Protein AF-A0A536Z6W0-F1 (afdb_monomer)

Solvent-accessible surface area (backbone atoms only — not comparable to full-atom values): 7789 Å² total; per-residue (Å²): 137,85,83,79,78,76,75,80,72,86,78,81,86,62,98,60,81,88,57,36,89,86,60,31,62,72,68,41,78,31,46,78,49,62,82,75,14,39,75,89,34,69,48,80,87,54,43,42,40,19,67,65,87,80,79,77,68,66,72,59,54,55,59,52,51,49,33,35,75,71,67,77,36,64,89,82,64,75,84,82,69,78,89,69,66,61,96,62,90,73,72,91,54,75,65,65,36,34,73,90,53,87,74,94,63,70,81,60,74,70,64,84,79,134

Radius of gyration: 20.4 Å; Cα contacts (8 Å, |Δi|>4): 89; chains: 1; bounding box: 57×56×42 Å

pLDDT: mean 77.12, std 13.57, range [40.41, 94.81]

Mean predicted aligned error: 11.27 Å

Sequence (114 aa):
MSTNHHSAKHIRLTSHPVEGGHGALPIRWGRADPRERGPIVGSTFTRSQRNVIGTHSGSYGVYRALAVAAGALLRDHRADLTDTMPADPLGPYPQWADPNSIVAMDPFGAIVVE

Secondary structure (DSSP, 8-state):
--------------SS----TTTPPP--TT-SSHHHH------SSSGGG----S-TT-SHHHHHHHHHHTTSS-TTPPPP-TT-S-SS-----GGGG-TTSPPSS-TTSS----

Foldseek 3Di:
DDDDPPDPDPDDPDPDDPLEDPAADDADFLDPDCVNRDDQDLDPPRSNRHPDDDDSCPDVVVVVVVCCVVVVDPPPDDDDCPPVADPDQDDDDNLRNDNVHDDPDNNCPRPVDD

Nearest PDB structures (foldseek):
  7eev-assembly1_A  TM=6.833E-01  e=5.077E-08  Rhodococcus wratislaviensis

Structure (mmCIF, N/CA/C/O backbone):
data_AF-A0A536Z6W0-F1
#
_entry.id   AF-A0A536Z6W0-F1
#
loop_
_atom_site.group_PDB
_atom_site.id
_atom_site.type_symbol
_atom_site.label_atom_id
_atom_site.label_alt_id
_atom_site.label_comp_id
_atom_site.label_asym_id
_atom_site.label_entity_id
_atom_site.label_seq_id
_atom_site.pdbx_PDB_ins_code
_atom_site.Cartn_x
_atom_site.Cartn_y
_atom_site.Cartn_z
_atom_site.occupancy
_atom_site.B_iso_or_equiv
_atom_site.auth_seq_id
_atom_site.auth_comp_id
_atom_site.auth_asym_id
_atom_site.auth_atom_id
_atom_site.pdbx_PDB_model_num
ATOM 1 N N . MET A 1 1 ? -39.041 40.771 -6.132 1.00 42.22 1 MET A N 1
ATOM 2 C CA . MET A 1 1 ? -37.953 40.376 -7.053 1.00 42.22 1 MET A CA 1
ATOM 3 C C . MET A 1 1 ? -37.407 39.050 -6.555 1.00 42.22 1 MET A C 1
ATOM 5 O O . MET A 1 1 ? -36.936 39.008 -5.430 1.00 42.22 1 MET A O 1
ATOM 9 N N . SER A 1 2 ? -37.595 37.966 -7.310 1.00 40.41 2 SER A N 1
ATOM 10 C CA . SER A 1 2 ? -37.243 36.611 -6.865 1.00 40.41 2 SER A CA 1
ATOM 11 C C . SER A 1 2 ? -35.760 36.348 -7.135 1.00 40.41 2 SER A C 1
ATOM 13 O O . SER A 1 2 ? -35.297 36.528 -8.261 1.00 40.41 2 SER A O 1
ATOM 15 N N . THR A 1 3 ? -35.001 35.989 -6.103 1.00 47.00 3 THR A N 1
ATOM 16 C CA . THR A 1 3 ? -33.572 35.675 -6.194 1.00 47.00 3 THR A CA 1
ATOM 17 C C . THR A 1 3 ? -33.404 34.257 -6.729 1.00 47.00 3 THR A C 1
ATOM 19 O O . THR A 1 3 ? -33.634 33.284 -6.012 1.00 47.00 3 THR A O 1
ATOM 22 N N . ASN A 1 4 ? -33.007 34.132 -7.996 1.00 51.28 4 ASN A N 1
ATOM 23 C CA . ASN A 1 4 ? -32.593 32.860 -8.583 1.00 51.28 4 ASN A CA 1
ATOM 24 C C . ASN A 1 4 ? -31.334 32.350 -7.863 1.00 51.28 4 ASN A C 1
ATOM 26 O O . ASN A 1 4 ? -30.225 32.810 -8.134 1.00 51.28 4 ASN A O 1
ATOM 30 N N . HIS A 1 5 ? -31.494 31.380 -6.963 1.00 59.12 5 HIS A N 1
ATOM 31 C CA . HIS A 1 5 ? -30.375 30.575 -6.488 1.00 59.12 5 HIS A CA 1
ATOM 32 C C . HIS A 1 5 ? -29.896 29.692 -7.643 1.00 59.12 5 HIS A C 1
ATOM 34 O O . HIS A 1 5 ? -30.474 28.644 -7.925 1.00 59.12 5 HIS A O 1
ATOM 40 N N . HIS A 1 6 ? -28.835 30.117 -8.329 1.00 59.91 6 HIS A N 1
ATOM 41 C CA . HIS A 1 6 ? -28.085 29.224 -9.204 1.00 59.91 6 HIS A CA 1
ATOM 42 C C . HIS A 1 6 ? -27.566 28.064 -8.349 1.00 59.91 6 HIS A C 1
ATOM 44 O O . HIS A 1 6 ? -26.704 28.263 -7.493 1.00 59.91 6 HIS A O 1
ATOM 50 N N . SER A 1 7 ? -28.099 26.855 -8.562 1.00 60.94 7 SER A N 1
ATOM 51 C CA . SER A 1 7 ? -27.552 25.645 -7.950 1.00 60.94 7 SER A CA 1
ATOM 52 C C . SE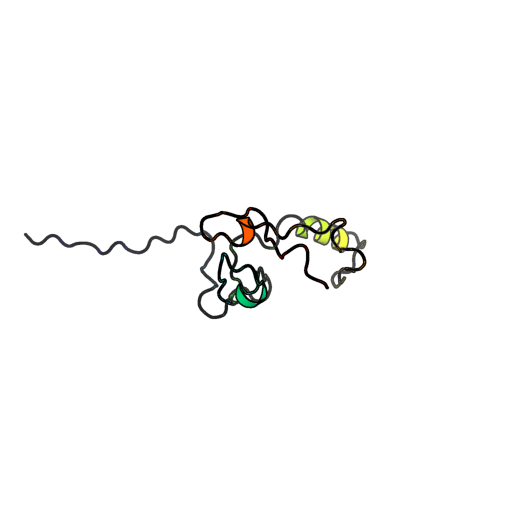R A 1 7 ? -26.062 25.590 -8.276 1.00 60.94 7 SER A C 1
ATOM 54 O O . SER A 1 7 ? -25.701 25.638 -9.457 1.00 60.94 7 SER A O 1
ATOM 56 N N . ALA A 1 8 ? -25.202 25.530 -7.259 1.00 61.66 8 ALA A N 1
ATOM 57 C CA . ALA A 1 8 ? -23.763 25.463 -7.458 1.00 61.66 8 ALA A CA 1
ATOM 58 C C . ALA A 1 8 ? -23.444 24.272 -8.375 1.00 61.66 8 ALA A C 1
ATOM 60 O O . ALA A 1 8 ? -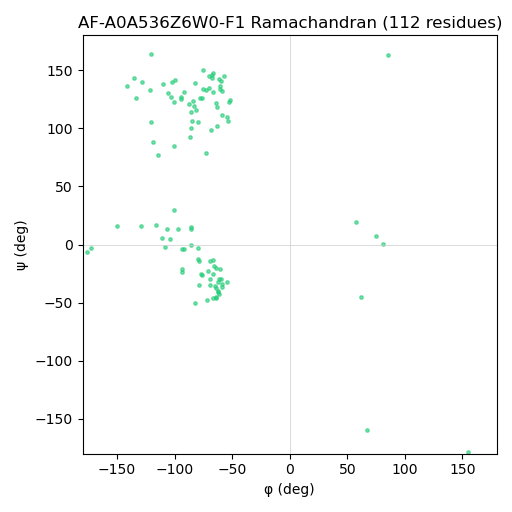23.628 23.111 -8.007 1.00 61.66 8 ALA A O 1
ATOM 61 N N . LYS A 1 9 ? -23.027 24.561 -9.612 1.00 63.72 9 LYS A N 1
ATOM 62 C CA . LYS A 1 9 ? -22.630 23.537 -10.578 1.00 63.72 9 LYS A CA 1
ATOM 63 C C . LYS A 1 9 ? -21.395 22.861 -9.991 1.00 63.72 9 LYS A C 1
ATOM 65 O O . LYS A 1 9 ? -20.427 23.552 -9.702 1.00 63.72 9 LYS A O 1
ATOM 70 N N . HIS A 1 10 ? -21.436 21.549 -9.777 1.00 73.88 10 HIS A N 1
ATOM 71 C CA . HIS A 1 10 ? -20.316 20.794 -9.213 1.00 73.88 10 HIS A CA 1
ATOM 72 C C . HIS A 1 10 ? -19.032 21.056 -10.025 1.00 73.88 10 HIS A C 1
ATOM 74 O O . HIS A 1 10 ? -18.894 20.583 -11.157 1.00 73.88 10 HIS A O 1
ATOM 80 N N . ILE A 1 11 ? -18.108 21.845 -9.463 1.00 66.69 11 ILE A N 1
ATOM 81 C CA . ILE A 1 11 ? -16.827 22.173 -10.095 1.00 66.69 11 ILE A CA 1
ATOM 82 C C . ILE A 1 11 ? -15.882 21.003 -9.848 1.00 66.69 11 ILE A C 1
ATOM 84 O O . ILE A 1 11 ? -15.527 20.694 -8.713 1.00 66.69 11 ILE A O 1
ATOM 88 N N . ARG A 1 12 ? -15.474 20.336 -10.928 1.00 62.03 12 ARG A N 1
ATOM 89 C CA . ARG A 1 12 ? -14.562 19.196 -10.856 1.00 62.03 12 ARG A CA 1
ATOM 90 C C . ARG A 1 12 ? -13.123 19.708 -10.828 1.00 62.03 12 ARG A C 1
ATOM 92 O O . ARG A 1 12 ? -12.613 20.158 -11.846 1.00 62.03 12 ARG A O 1
ATOM 99 N N . LEU A 1 13 ? -12.485 19.637 -9.661 1.00 69.12 13 LEU A N 1
ATOM 100 C CA . LEU A 1 13 ? -11.111 20.113 -9.443 1.00 69.12 13 LEU A CA 1
ATOM 101 C C . LEU A 1 13 ? -10.028 19.075 -9.800 1.00 69.12 13 LEU A C 1
ATOM 103 O O . LEU A 1 13 ? -8.842 19.354 -9.657 1.00 69.12 13 LEU A O 1
ATOM 107 N N . THR A 1 14 ? -10.400 17.870 -10.244 1.00 60.25 14 THR A N 1
ATOM 108 C CA . THR A 1 14 ? -9.446 16.781 -10.505 1.00 60.25 14 THR A CA 1
ATOM 109 C C . THR A 1 14 ? -8.965 16.774 -11.960 1.00 60.25 14 THR A C 1
ATOM 111 O O . THR A 1 14 ? -9.772 16.774 -12.892 1.00 60.25 14 THR A O 1
ATOM 114 N N . SER A 1 15 ? -7.645 16.683 -12.165 1.00 55.34 15 SER A N 1
ATOM 115 C CA . SER A 1 15 ? -7.007 16.492 -13.483 1.00 55.34 15 SER A CA 1
ATOM 116 C C . SER A 1 15 ? -7.257 15.103 -14.085 1.00 55.34 15 SER A C 1
ATOM 118 O O . SER A 1 15 ? -7.045 14.892 -15.278 1.00 55.34 15 SER A O 1
ATOM 120 N N . HIS A 1 16 ? -7.738 14.155 -13.279 1.00 51.22 16 HIS A N 1
ATOM 121 C CA . HIS A 1 16 ? -8.082 12.808 -13.717 1.00 51.22 16 HIS A CA 1
ATOM 122 C C . HIS A 1 16 ? -9.603 12.647 -13.888 1.00 51.22 16 HIS A C 1
ATOM 124 O O . HIS A 1 16 ? -10.370 13.154 -13.054 1.00 51.22 16 HIS A O 1
ATOM 130 N N . PRO A 1 17 ? -10.065 11.947 -14.945 1.00 56.19 17 PRO A N 1
ATOM 131 C CA . PRO A 1 17 ? -11.450 11.506 -15.037 1.00 56.19 17 PRO A CA 1
ATOM 132 C C . PRO A 1 17 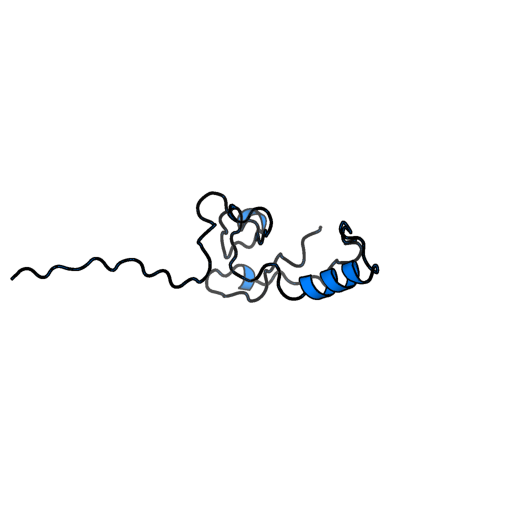? -11.771 10.601 -13.842 1.00 56.19 17 PRO A C 1
ATOM 134 O O . PRO A 1 17 ? -10.938 9.787 -13.438 1.00 56.19 17 PRO A O 1
ATOM 137 N N . VAL A 1 18 ? -12.975 10.723 -13.278 1.00 55.16 18 VAL A N 1
ATOM 138 C CA . VAL A 1 18 ? -13.465 9.792 -12.251 1.00 55.16 18 VAL A CA 1
ATOM 139 C C . VAL A 1 18 ? -13.803 8.465 -12.934 1.00 55.16 18 VAL A C 1
ATOM 141 O O . VAL A 1 18 ? -14.950 8.165 -13.243 1.00 55.16 18 VAL A O 1
ATOM 144 N N . GLU A 1 19 ? -12.781 7.670 -13.219 1.00 55.94 19 GLU A N 1
ATOM 145 C CA . GLU A 1 19 ? -12.922 6.249 -13.523 1.00 55.94 19 GLU A CA 1
ATOM 146 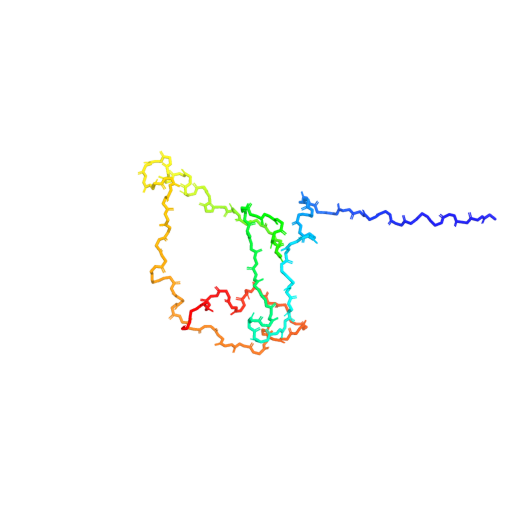C C . GLU A 1 19 ? -12.902 5.511 -12.182 1.00 55.94 19 GLU A C 1
ATOM 148 O O . GLU A 1 19 ? -11.832 5.242 -11.643 1.00 55.94 19 GLU A O 1
ATOM 153 N N . GLY A 1 20 ? -14.073 5.274 -11.588 1.00 53.72 20 GLY A N 1
ATOM 154 C CA . GLY A 1 20 ? -14.149 4.587 -10.288 1.00 53.72 20 GLY A CA 1
ATOM 155 C C . GLY A 1 20 ? -15.549 4.285 -9.750 1.00 53.72 20 GLY A C 1
ATOM 156 O O . GLY A 1 20 ? -15.675 3.585 -8.755 1.00 53.72 20 GLY A O 1
ATOM 157 N N . GLY A 1 21 ? -16.621 4.764 -10.390 1.00 54.88 21 GLY A N 1
ATOM 158 C CA . GLY A 1 21 ? -17.965 4.643 -9.811 1.00 54.88 21 GLY A CA 1
ATOM 159 C C . GLY A 1 21 ? -18.669 3.288 -9.970 1.00 54.88 21 GLY A C 1
ATOM 160 O O . GLY A 1 21 ? -19.707 3.105 -9.353 1.00 54.88 21 GLY A O 1
ATOM 161 N N . HIS A 1 22 ? -18.186 2.371 -10.821 1.00 60.47 22 HIS A N 1
ATOM 162 C CA . HIS A 1 22 ? -19.006 1.232 -11.294 1.00 60.47 22 HIS A CA 1
ATOM 163 C C . HIS A 1 22 ? -18.343 -0.153 -11.144 1.00 60.47 22 HIS A C 1
ATOM 165 O O . HIS A 1 22 ? -18.794 -1.118 -11.752 1.00 60.47 22 HIS A O 1
ATOM 171 N N . GLY A 1 23 ? -17.282 -0.283 -10.341 1.00 70.94 23 GLY A N 1
ATOM 172 C CA . GLY A 1 23 ? -16.626 -1.586 -10.140 1.00 70.94 23 GLY A CA 1
ATOM 173 C C . GLY A 1 23 ? -15.534 -1.647 -9.074 1.00 70.94 23 GLY A C 1
ATOM 174 O O . GLY A 1 23 ? -14.981 -2.719 -8.840 1.00 70.94 23 GLY A O 1
ATOM 175 N N . ALA A 1 24 ? -15.205 -0.525 -8.434 1.00 82.38 24 ALA A N 1
ATOM 176 C CA . ALA A 1 24 ? -14.236 -0.493 -7.352 1.00 82.38 24 ALA A CA 1
ATOM 177 C C . ALA A 1 24 ? -14.845 -1.063 -6.062 1.00 82.38 24 ALA A C 1
ATOM 179 O O . ALA A 1 24 ? -15.965 -0.717 -5.683 1.00 82.38 24 ALA A O 1
ATOM 180 N N . LEU A 1 25 ? -14.098 -1.934 -5.383 1.00 87.19 25 LEU A N 1
ATOM 181 C CA . LEU A 1 25 ? -14.520 -2.498 -4.102 1.00 87.19 25 LEU A CA 1
ATOM 182 C C . LEU A 1 25 ? -14.486 -1.411 -3.012 1.00 87.19 25 LEU A C 1
ATOM 184 O O . LEU A 1 25 ? -13.500 -0.665 -2.939 1.00 87.19 25 LEU A O 1
ATOM 188 N N . PRO A 1 26 ? -15.526 -1.311 -2.161 1.00 87.56 26 PRO A N 1
ATOM 189 C CA . PRO A 1 26 ? -15.553 -0.332 -1.082 1.00 87.56 26 PRO A CA 1
ATOM 190 C C . PRO A 1 26 ? -14.490 -0.655 -0.026 1.00 87.56 26 PRO A C 1
ATOM 192 O O . PRO A 1 26 ? -14.238 -1.823 0.269 1.00 87.56 26 PRO A O 1
ATOM 195 N N . ILE A 1 27 ? -13.915 0.391 0.573 1.00 88.19 27 ILE A N 1
ATOM 196 C CA . ILE A 1 27 ? -12.988 0.274 1.704 1.00 88.19 27 ILE A CA 1
ATOM 197 C C . ILE A 1 27 ? -13.708 0.713 2.980 1.00 88.19 27 ILE A C 1
ATOM 199 O O . ILE A 1 27 ? -14.302 1.792 3.025 1.00 88.19 27 ILE A O 1
ATOM 203 N N . ARG A 1 28 ? -13.634 -0.108 4.029 1.00 90.38 28 ARG A N 1
ATOM 204 C CA . ARG A 1 28 ? -14.117 0.217 5.379 1.00 90.38 28 ARG A CA 1
ATOM 205 C C . ARG A 1 28 ? -12.938 0.616 6.262 1.00 90.38 28 ARG A C 1
ATOM 207 O O . ARG A 1 28 ? -12.366 -0.221 6.959 1.00 90.38 28 ARG A O 1
ATOM 214 N N . TRP A 1 29 ? -12.550 1.887 6.196 1.00 87.06 29 TRP A N 1
ATOM 215 C CA . TRP A 1 29 ? -11.446 2.426 6.996 1.00 87.06 29 TRP A CA 1
ATOM 216 C C . TRP A 1 29 ? -11.670 2.224 8.503 1.00 87.06 29 TRP A C 1
ATOM 218 O O . TRP A 1 29 ? -12.805 2.261 8.977 1.00 87.06 29 TRP A O 1
ATOM 228 N N . GLY A 1 30 ? -10.585 1.977 9.241 1.00 87.56 30 GLY A N 1
ATOM 229 C CA . GLY A 1 30 ? -10.613 1.717 10.685 1.00 87.56 30 GLY A CA 1
ATOM 230 C C . GLY A 1 30 ? -10.979 0.280 11.089 1.00 87.56 30 GLY A C 1
ATOM 231 O O . GLY A 1 30 ? -11.013 -0.025 12.275 1.00 87.56 30 GLY A O 1
ATOM 232 N N . ARG A 1 31 ? -11.246 -0.648 10.156 1.00 90.62 31 ARG A N 1
ATOM 233 C CA . ARG A 1 31 ? -11.394 -2.071 10.520 1.00 90.62 31 ARG A CA 1
ATOM 234 C C . ARG A 1 31 ? -10.023 -2.708 10.740 1.00 90.62 31 ARG A C 1
ATOM 236 O O . ARG A 1 31 ? -9.169 -2.657 9.859 1.00 90.62 31 ARG A O 1
ATOM 243 N N . ALA A 1 32 ? -9.851 -3.328 11.908 1.00 88.12 32 ALA A N 1
ATOM 244 C CA . ALA A 1 32 ? -8.640 -4.061 12.269 1.00 88.12 32 ALA A CA 1
ATOM 245 C C . ALA A 1 32 ? -8.462 -5.354 11.453 1.00 88.12 32 ALA A C 1
ATOM 247 O O . ALA A 1 32 ? -7.334 -5.770 11.215 1.00 88.12 32 ALA A O 1
ATOM 248 N N . ASP A 1 33 ? -9.561 -5.977 11.014 1.00 88.62 33 ASP A N 1
ATOM 249 C CA . ASP A 1 33 ? -9.513 -7.139 10.125 1.00 88.62 33 ASP A CA 1
ATOM 250 C C . ASP A 1 33 ? -9.371 -6.677 8.656 1.00 88.62 33 ASP A C 1
ATOM 252 O O . ASP A 1 33 ? -10.271 -5.995 8.139 1.00 88.62 33 ASP A O 1
ATOM 256 N N . PRO A 1 34 ? -8.289 -7.054 7.944 1.00 86.88 34 PRO A N 1
ATOM 257 C CA . PRO A 1 34 ? -8.092 -6.686 6.543 1.00 86.88 34 PRO A CA 1
ATOM 258 C C . PRO A 1 34 ? -9.188 -7.233 5.619 1.00 86.88 34 PRO A C 1
ATOM 260 O O . PRO A 1 34 ? -9.520 -6.594 4.616 1.00 86.88 34 PRO A O 1
ATOM 263 N N . ARG A 1 35 ? -9.795 -8.380 5.953 1.00 89.31 35 ARG A N 1
ATOM 264 C CA . ARG A 1 35 ? -10.893 -8.976 5.177 1.00 89.31 35 ARG A CA 1
ATOM 265 C C . ARG A 1 35 ? -12.166 -8.149 5.282 1.00 89.31 35 ARG A C 1
ATOM 267 O O . ARG A 1 35 ? -12.907 -8.044 4.307 1.00 89.31 35 ARG A O 1
ATOM 274 N N . GLU A 1 36 ? -12.409 -7.541 6.438 1.00 92.06 36 GLU A N 1
ATOM 275 C CA . GLU A 1 36 ? -13.539 -6.634 6.640 1.00 92.06 36 GLU A CA 1
ATOM 276 C C . GLU A 1 36 ? -13.275 -5.237 6.069 1.00 92.06 36 GLU A C 1
ATOM 278 O O . GLU A 1 36 ? -14.201 -4.597 5.565 1.00 92.06 36 GLU A O 1
ATOM 283 N N . ARG A 1 37 ? -12.023 -4.764 6.144 1.00 90.75 37 ARG A N 1
ATOM 284 C CA . ARG A 1 37 ? -11.574 -3.487 5.572 1.00 90.75 37 ARG A CA 1
ATOM 285 C C . ARG A 1 37 ? -11.689 -3.479 4.046 1.00 90.75 37 ARG A C 1
ATOM 287 O O . ARG A 1 37 ? -12.079 -2.458 3.481 1.00 90.75 37 ARG A O 1
ATOM 294 N N . GLY A 1 38 ? -11.396 -4.610 3.400 1.00 90.56 38 GLY A N 1
ATOM 295 C CA . GLY A 1 38 ? -11.382 -4.772 1.943 1.00 90.56 38 GLY A CA 1
ATOM 296 C C . GLY A 1 38 ? -10.047 -4.348 1.312 1.00 90.56 38 GLY A C 1
ATOM 297 O O . GLY A 1 38 ? -9.257 -3.665 1.953 1.00 90.56 38 GLY A O 1
ATOM 298 N N . PRO A 1 39 ? -9.739 -4.739 0.066 1.00 89.38 39 PRO A N 1
ATOM 299 C CA . PRO A 1 39 ? -8.420 -4.514 -0.532 1.00 89.38 39 PRO A CA 1
ATOM 300 C C . PRO A 1 39 ? -8.188 -3.058 -0.966 1.00 89.38 39 PRO A C 1
ATOM 302 O O . PRO A 1 39 ? -9.112 -2.372 -1.401 1.00 89.38 39 PRO A O 1
ATOM 305 N N . ILE A 1 40 ? -6.926 -2.618 -0.936 1.00 88.88 40 ILE A N 1
ATOM 306 C CA . ILE A 1 40 ? -6.480 -1.404 -1.635 1.00 88.88 40 ILE A CA 1
ATOM 307 C C . ILE A 1 40 ? -6.101 -1.801 -3.069 1.00 88.88 40 ILE A C 1
ATOM 309 O O . ILE A 1 40 ? -5.231 -2.643 -3.273 1.00 88.88 40 ILE A O 1
ATOM 313 N N . VAL A 1 41 ? -6.750 -1.219 -4.078 1.00 87.81 41 VAL A N 1
ATOM 314 C CA . VAL A 1 41 ? -6.621 -1.620 -5.489 1.00 87.81 41 VAL A CA 1
ATOM 315 C C . VAL A 1 41 ? -6.124 -0.448 -6.327 1.00 87.81 41 VAL A C 1
ATOM 317 O O . VAL A 1 41 ? -6.899 0.445 -6.653 1.00 87.81 41 VAL A O 1
ATOM 320 N N . GLY A 1 42 ? -4.847 -0.484 -6.727 1.00 84.50 42 GLY A N 1
ATOM 321 C CA . GLY A 1 42 ? -4.160 0.521 -7.559 1.00 84.50 42 GLY A CA 1
ATOM 322 C C . GLY A 1 42 ? -4.008 0.170 -9.045 1.00 84.50 42 GLY A C 1
ATOM 323 O O . GLY A 1 42 ? -3.021 0.562 -9.660 1.00 84.50 42 GLY A O 1
ATOM 324 N N . SER A 1 43 ? -4.934 -0.603 -9.625 1.00 79.44 43 SER A N 1
ATOM 325 C CA . SER A 1 43 ? -4.787 -1.178 -10.976 1.00 79.44 43 SER A CA 1
ATOM 326 C C . SER A 1 43 ? -4.586 -0.131 -12.087 1.00 79.44 43 SER A C 1
ATOM 328 O O . SER A 1 43 ? -5.352 0.831 -12.210 1.00 79.44 43 SER A O 1
ATOM 330 N N . THR A 1 44 ? -3.582 -0.362 -12.944 1.00 75.81 44 THR A N 1
ATOM 331 C CA . THR A 1 44 ? -3.339 0.391 -14.191 1.00 75.81 44 THR A CA 1
ATOM 332 C C . THR A 1 44 ? -3.986 -0.256 -15.418 1.00 75.81 44 THR A C 1
ATOM 334 O O . THR A 1 44 ? -4.237 0.447 -16.398 1.00 75.81 44 THR A O 1
ATOM 337 N N . PHE A 1 45 ? -4.291 -1.558 -15.349 1.00 76.62 45 PHE A N 1
ATOM 338 C CA . PHE A 1 45 ? -4.919 -2.335 -16.424 1.00 76.62 45 PHE A CA 1
ATOM 339 C C . PHE A 1 45 ? -6.440 -2.158 -16.444 1.00 76.62 45 PHE A C 1
ATOM 341 O O . PHE A 1 45 ? -7.012 -1.813 -17.473 1.00 76.62 45 PHE A O 1
ATOM 348 N N . THR A 1 46 ? -7.086 -2.325 -15.287 1.00 82.62 46 THR A N 1
ATOM 349 C CA . THR A 1 46 ? -8.544 -2.214 -15.134 1.00 82.62 46 THR A CA 1
ATOM 350 C C . THR A 1 46 ? -8.864 -1.018 -14.253 1.00 82.62 46 THR A C 1
ATOM 352 O O . THR A 1 46 ? -9.156 -1.143 -13.064 1.00 82.62 46 THR A O 1
ATOM 355 N N . ARG A 1 47 ? -8.771 0.181 -14.835 1.00 78.44 47 ARG A N 1
ATOM 356 C CA . ARG A 1 47 ? -8.873 1.447 -14.088 1.00 78.44 47 ARG A CA 1
ATOM 357 C C . ARG A 1 47 ? -10.198 1.625 -13.346 1.00 78.44 47 ARG A C 1
ATOM 359 O O . ARG A 1 47 ? -10.209 2.249 -12.293 1.00 78.44 47 ARG A O 1
ATOM 366 N N . SER A 1 48 ? -11.285 1.043 -13.850 1.00 82.75 48 SER A N 1
ATOM 367 C CA . SER A 1 48 ? -12.615 1.083 -13.228 1.00 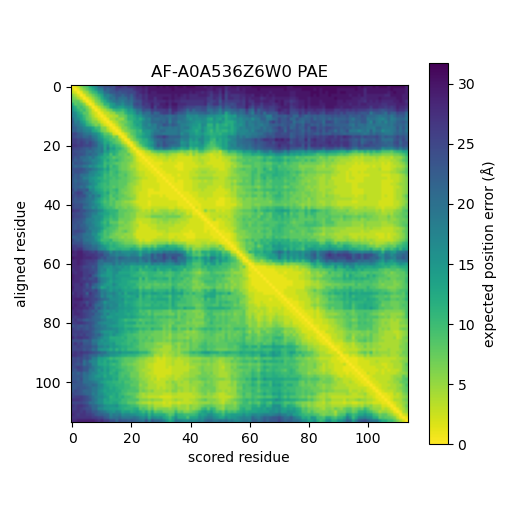82.75 48 SER A CA 1
ATOM 368 C C . SER A 1 48 ? -12.712 0.350 -11.883 1.00 82.75 48 SER A C 1
ATOM 370 O O . SER A 1 48 ? -13.645 0.615 -11.130 1.00 82.75 48 SER A O 1
ATOM 372 N N . GLN A 1 49 ? -11.768 -0.546 -11.572 1.00 85.31 49 GLN A N 1
ATOM 373 C CA . GLN A 1 49 ? -11.710 -1.286 -10.303 1.00 85.31 49 GLN A CA 1
ATOM 374 C C . GLN A 1 49 ? -10.866 -0.581 -9.230 1.00 85.31 49 GLN A C 1
ATOM 376 O O . GLN A 1 49 ? -10.764 -1.070 -8.106 1.00 85.31 49 GLN A O 1
ATOM 381 N N . ARG A 1 50 ? -10.233 0.550 -9.562 1.00 86.25 50 ARG A N 1
ATOM 382 C CA . ARG A 1 50 ? -9.340 1.268 -8.653 1.00 86.25 50 ARG A CA 1
ATOM 383 C C . ARG A 1 50 ? -10.133 1.981 -7.552 1.00 86.25 50 ARG A C 1
ATOM 385 O O . ARG A 1 50 ? -11.065 2.718 -7.852 1.00 86.25 50 ARG A O 1
ATOM 392 N N . ASN A 1 51 ? -9.704 1.834 -6.298 1.00 88.12 51 ASN A N 1
ATOM 393 C CA . ASN A 1 51 ? -10.255 2.558 -5.139 1.00 88.12 51 ASN A CA 1
ATOM 394 C C . ASN A 1 51 ? -9.235 3.496 -4.461 1.00 88.12 51 ASN A C 1
ATOM 396 O O . ASN A 1 51 ? -9.447 3.957 -3.343 1.00 88.12 51 ASN A O 1
ATOM 400 N N . VAL A 1 52 ? -8.142 3.805 -5.159 1.00 85.69 52 VAL A N 1
ATOM 401 C CA . VAL A 1 52 ? -7.101 4.752 -4.741 1.00 85.69 52 VAL A CA 1
ATOM 402 C C . VAL A 1 52 ? -6.943 5.907 -5.726 1.00 85.69 52 VAL A C 1
ATOM 404 O O . VAL A 1 52 ? -7.386 5.850 -6.878 1.00 85.69 52 VAL A O 1
ATOM 407 N N . ILE A 1 53 ? -6.267 6.955 -5.264 1.00 80.88 53 ILE A N 1
ATOM 408 C CA . ILE A 1 53 ? -5.893 8.130 -6.048 1.00 80.88 53 ILE A CA 1
ATOM 409 C C . ILE A 1 53 ? -4.367 8.249 -6.005 1.00 80.88 53 ILE A C 1
ATOM 411 O O . ILE A 1 53 ? -3.775 8.157 -4.934 1.00 80.88 53 ILE A O 1
ATOM 415 N N . GLY A 1 54 ? -3.730 8.459 -7.157 1.00 77.25 54 GLY A N 1
ATOM 416 C CA . GLY A 1 54 ? -2.288 8.681 -7.239 1.00 77.25 54 GLY A CA 1
ATOM 417 C C . GLY A 1 54 ? -1.685 8.293 -8.587 1.00 77.25 54 GLY A C 1
ATOM 418 O O . GLY A 1 54 ? -2.372 7.858 -9.513 1.00 77.25 54 GLY A O 1
ATOM 419 N N . THR A 1 55 ? -0.368 8.453 -8.697 1.00 68.38 55 THR A N 1
ATOM 420 C CA . THR A 1 55 ? 0.397 8.022 -9.872 1.00 68.38 55 THR A CA 1
ATOM 421 C C . THR A 1 55 ? 0.780 6.553 -9.711 1.00 68.38 55 THR A C 1
ATOM 423 O O . THR A 1 55 ? 1.753 6.226 -9.042 1.00 68.38 55 THR A O 1
ATOM 426 N N . HIS A 1 56 ? 0.039 5.653 -10.358 1.00 67.12 56 HIS A N 1
ATOM 427 C CA . HIS A 1 56 ? 0.222 4.195 -10.235 1.00 67.12 56 HIS A CA 1
ATOM 428 C C . HIS A 1 56 ? 1.282 3.604 -11.186 1.00 67.12 56 HIS A C 1
ATOM 430 O O . HIS A 1 56 ? 1.332 2.399 -11.413 1.00 67.12 56 HIS A O 1
ATOM 436 N N . SER A 1 57 ? 2.123 4.458 -11.771 1.00 53.78 57 SER A N 1
ATOM 437 C CA . SER A 1 57 ? 3.097 4.094 -12.811 1.00 53.78 57 SER A CA 1
ATOM 438 C C . SER A 1 57 ? 4.360 4.977 -12.807 1.00 53.78 57 SER A C 1
ATOM 440 O O . SER A 1 57 ? 5.086 5.024 -13.799 1.00 53.78 57 SER A O 1
ATOM 442 N N . GLY A 1 58 ? 4.604 5.726 -11.726 1.00 52.31 58 GLY A N 1
ATOM 443 C CA . GLY A 1 58 ? 5.641 6.764 -11.655 1.00 52.31 58 GLY A CA 1
ATOM 444 C C . GLY A 1 58 ? 7.049 6.230 -11.365 1.00 52.31 58 GLY A C 1
ATOM 445 O O . GLY A 1 58 ? 7.216 5.338 -10.539 1.00 52.31 58 GLY A O 1
ATOM 446 N N . SER A 1 59 ? 8.039 6.799 -12.067 1.00 45.56 59 SER A N 1
ATOM 447 C CA . SER A 1 59 ? 9.509 6.618 -11.977 1.00 45.56 59 SER A CA 1
ATOM 448 C C . SER A 1 59 ? 10.090 5.226 -12.271 1.00 45.56 59 SER A C 1
ATOM 450 O O . SER A 1 59 ? 11.033 5.136 -13.058 1.00 45.56 59 SER A O 1
ATOM 452 N N . TYR A 1 60 ? 9.525 4.131 -11.756 1.00 55.56 60 TYR A N 1
ATOM 453 C CA . TYR A 1 60 ? 10.043 2.777 -12.041 1.00 55.56 60 TYR A CA 1
ATOM 454 C C . TYR A 1 60 ? 9.875 2.360 -13.508 1.00 55.56 60 TYR A C 1
ATOM 456 O O . TYR A 1 60 ? 10.663 1.569 -14.031 1.00 55.56 60 TYR A O 1
ATOM 464 N N . GLY A 1 61 ? 8.895 2.945 -14.204 1.00 64.75 61 GLY A N 1
ATOM 465 C CA . GLY A 1 61 ? 8.709 2.742 -15.638 1.00 64.75 61 GLY A CA 1
ATOM 466 C C . GLY A 1 61 ? 9.932 3.145 -16.466 1.00 64.75 61 GLY A C 1
ATOM 467 O O . GLY A 1 61 ? 10.219 2.474 -17.452 1.00 64.75 61 GLY A O 1
ATOM 468 N N . VAL A 1 62 ? 10.685 4.176 -16.055 1.00 77.44 62 VAL A N 1
ATOM 469 C CA . VAL A 1 62 ? 11.857 4.663 -16.805 1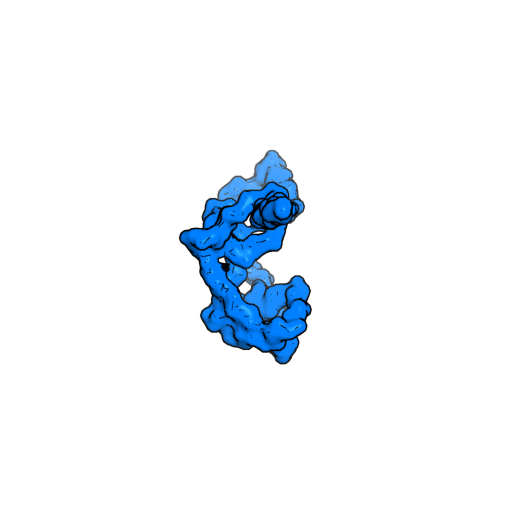.00 77.44 62 VAL A CA 1
ATOM 470 C C . VAL A 1 62 ? 13.020 3.683 -16.695 1.00 77.44 62 VAL A C 1
ATOM 472 O O . VAL A 1 62 ? 13.574 3.296 -17.719 1.00 77.44 62 VAL A O 1
ATOM 475 N N . TYR A 1 63 ? 13.350 3.220 -15.486 1.00 83.69 63 TYR A N 1
ATOM 476 C CA . TYR A 1 63 ? 14.413 2.228 -15.297 1.00 83.69 63 TYR A CA 1
ATOM 477 C C . TYR A 1 63 ? 14.084 0.909 -15.995 1.00 83.69 63 TYR A C 1
ATOM 479 O O . TYR A 1 63 ? 14.939 0.342 -16.672 1.00 83.69 63 TYR A O 1
ATOM 487 N N . ARG A 1 64 ? 12.824 0.459 -15.916 1.00 80.62 64 ARG A N 1
ATOM 488 C CA . ARG A 1 64 ? 12.368 -0.729 -16.646 1.00 80.62 64 ARG A CA 1
ATOM 489 C C . ARG A 1 64 ? 12.444 -0.527 -18.159 1.00 80.62 64 ARG A C 1
ATOM 491 O O . ARG A 1 64 ? 12.919 -1.414 -18.858 1.00 80.62 64 ARG A O 1
ATOM 498 N N . ALA A 1 65 ? 11.986 0.615 -18.675 1.00 84.19 65 ALA A N 1
ATOM 499 C CA . ALA A 1 65 ? 12.044 0.918 -20.103 1.00 84.19 65 ALA A CA 1
ATOM 500 C C . ALA A 1 65 ? 13.489 0.960 -20.610 1.00 84.19 65 ALA A C 1
ATOM 502 O O . ALA A 1 65 ? 13.775 0.384 -21.656 1.00 84.19 65 ALA A O 1
ATOM 503 N N . LEU A 1 66 ? 14.398 1.572 -19.846 1.00 90.62 66 LEU A N 1
ATOM 504 C CA . LEU A 1 66 ? 15.820 1.616 -20.168 1.00 90.62 66 LEU A CA 1
ATOM 505 C C . LEU A 1 66 ? 16.446 0.217 -20.150 1.00 90.62 66 LEU A C 1
ATOM 507 O O . LEU A 1 66 ? 17.140 -0.135 -21.096 1.00 90.62 66 LEU A O 1
ATOM 511 N N . ALA A 1 67 ? 16.163 -0.599 -19.131 1.00 89.50 67 ALA A N 1
ATOM 512 C CA . ALA A 1 67 ? 16.670 -1.968 -19.045 1.00 89.50 67 ALA A CA 1
ATOM 513 C C . ALA A 1 67 ? 16.175 -2.846 -20.206 1.00 89.50 67 ALA A C 1
ATOM 515 O O . ALA A 1 67 ? 16.954 -3.613 -20.768 1.00 89.50 67 ALA A O 1
ATOM 516 N N . VAL A 1 68 ? 14.907 -2.696 -20.612 1.00 88.69 68 VAL A N 1
ATOM 517 C CA . VAL A 1 68 ? 14.357 -3.390 -21.788 1.00 88.69 68 VAL A CA 1
ATOM 518 C C . VAL A 1 68 ? 15.005 -2.892 -23.080 1.00 88.69 68 VAL A C 1
ATOM 520 O O . VAL A 1 68 ? 15.412 -3.703 -23.907 1.00 88.69 68 VAL A O 1
ATOM 523 N N . ALA A 1 69 ? 15.147 -1.575 -23.257 1.00 91.94 69 ALA A N 1
ATOM 524 C CA . ALA A 1 69 ? 15.762 -0.991 -24.450 1.00 91.94 69 ALA A CA 1
ATOM 525 C C . ALA A 1 69 ? 17.251 -1.354 -24.590 1.00 91.94 69 ALA A C 1
ATOM 527 O O . ALA A 1 69 ? 17.724 -1.579 -25.699 1.00 91.94 69 ALA A O 1
ATOM 528 N N . ALA A 1 70 ? 17.974 -1.451 -23.472 1.00 94.81 70 ALA A N 1
ATOM 529 C CA . ALA A 1 70 ? 19.374 -1.867 -23.424 1.00 94.81 70 ALA A CA 1
ATOM 530 C C . ALA A 1 70 ? 19.568 -3.396 -23.519 1.00 94.81 70 ALA A C 1
ATOM 532 O O . ALA A 1 70 ? 20.703 -3.862 -23.512 1.00 94.81 70 ALA A O 1
ATOM 533 N N . GLY A 1 71 ? 18.486 -4.185 -23.574 1.00 90.81 71 GLY A N 1
ATOM 534 C CA . GLY A 1 71 ? 18.543 -5.650 -23.633 1.00 90.81 71 GLY A CA 1
ATOM 535 C C . GLY A 1 71 ? 18.899 -6.342 -22.310 1.00 90.81 71 GL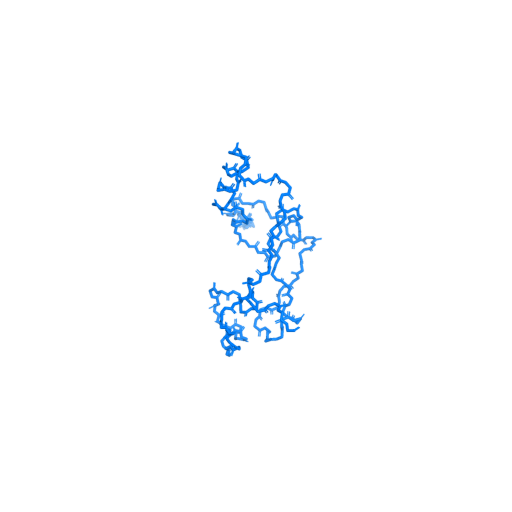Y A C 1
ATOM 536 O O . GLY A 1 71 ? 19.078 -7.555 -22.290 1.00 90.81 71 GLY A O 1
ATOM 537 N N . ALA A 1 72 ? 18.972 -5.601 -21.200 1.00 92.62 72 ALA A N 1
ATOM 538 C CA . ALA A 1 72 ? 19.259 -6.135 -19.866 1.00 92.62 72 ALA A CA 1
ATOM 539 C C . ALA A 1 72 ? 18.037 -6.797 -19.199 1.00 92.62 72 ALA A C 1
ATOM 541 O O . ALA A 1 72 ? 18.184 -7.501 -18.202 1.00 92.62 72 ALA A O 1
ATOM 542 N N . LEU A 1 73 ? 16.828 -6.569 -19.726 1.00 88.12 73 LEU A N 1
ATOM 543 C CA . LEU A 1 73 ? 15.587 -7.156 -19.223 1.00 88.12 73 LEU A CA 1
ATOM 544 C C . LEU A 1 73 ? 14.651 -7.537 -20.376 1.00 88.12 73 LEU A C 1
ATOM 546 O O . LEU A 1 73 ? 14.432 -6.748 -21.293 1.00 88.12 73 LEU A O 1
ATOM 550 N N . LEU A 1 74 ? 14.037 -8.719 -20.311 1.00 89.94 74 LEU A N 1
ATOM 551 C CA . LEU A 1 74 ? 13.002 -9.108 -21.271 1.00 89.94 74 LEU A CA 1
ATOM 552 C C . LEU A 1 74 ? 11.743 -8.240 -21.102 1.00 89.94 74 LEU A C 1
ATOM 554 O O . LEU A 1 74 ? 11.339 -7.896 -19.989 1.00 89.94 74 LEU A O 1
ATOM 558 N N . ARG A 1 75 ? 11.078 -7.899 -22.212 1.00 82.19 75 ARG A N 1
ATOM 559 C CA . ARG A 1 75 ? 9.863 -7.059 -22.205 1.00 82.19 75 ARG A C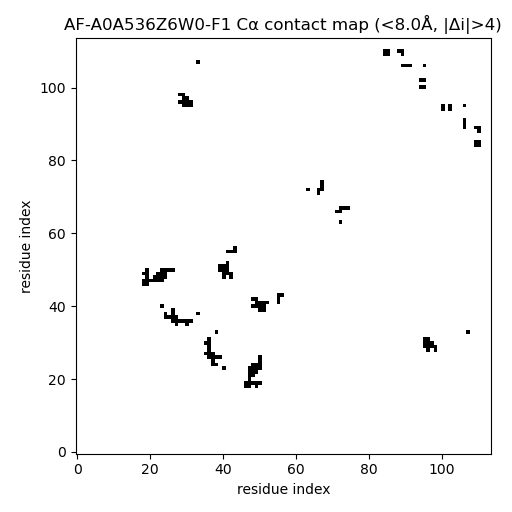A 1
ATOM 560 C C . ARG A 1 75 ? 8.732 -7.668 -21.372 1.00 82.19 75 ARG A C 1
ATOM 562 O O . ARG A 1 75 ? 7.975 -6.931 -20.735 1.00 82.19 75 ARG A O 1
ATOM 569 N N . ASP A 1 76 ? 8.612 -8.986 -21.406 1.00 85.06 76 ASP A N 1
ATOM 570 C CA . ASP A 1 76 ? 7.633 -9.815 -20.705 1.00 85.06 76 ASP A CA 1
ATOM 571 C C . ASP A 1 76 ? 8.173 -10.400 -19.390 1.00 85.06 76 ASP A C 1
ATOM 573 O O . ASP A 1 76 ? 7.530 -11.264 -18.796 1.00 85.06 76 ASP A O 1
ATOM 577 N N . HIS A 1 77 ? 9.314 -9.897 -18.900 1.00 84.75 77 HIS A N 1
ATOM 578 C CA . HIS A 1 77 ? 9.873 -10.307 -17.617 1.00 84.75 77 HIS A CA 1
ATOM 579 C C . HIS A 1 77 ? 8.828 -10.192 -16.500 1.00 84.75 77 HIS A C 1
ATOM 581 O O . HIS A 1 77 ? 8.260 -9.117 -16.261 1.00 84.75 77 HIS A O 1
ATOM 587 N N . ARG A 1 78 ? 8.612 -11.315 -15.813 1.00 82.81 78 ARG A N 1
ATOM 588 C CA . ARG A 1 78 ? 7.832 -11.411 -14.582 1.00 82.81 78 ARG A CA 1
ATOM 589 C C . ARG A 1 78 ? 8.804 -11.309 -13.417 1.00 82.81 78 ARG A C 1
ATOM 591 O O . ARG A 1 78 ? 9.766 -12.069 -13.380 1.00 82.81 78 ARG A O 1
ATOM 598 N N . ALA A 1 79 ? 8.547 -10.369 -12.512 1.00 82.25 79 ALA A N 1
ATOM 599 C CA . ALA A 1 79 ? 9.369 -10.207 -11.323 1.00 82.25 79 ALA A CA 1
ATOM 600 C C . ALA A 1 79 ? 9.336 -11.491 -10.487 1.00 82.25 79 ALA A C 1
ATOM 602 O O . ALA A 1 79 ? 8.261 -12.054 -10.262 1.00 82.25 79 ALA A O 1
ATOM 603 N N . ASP A 1 80 ? 10.512 -11.923 -10.046 1.00 84.12 80 ASP A N 1
ATOM 604 C CA . ASP A 1 80 ? 10.638 -12.893 -8.969 1.00 84.12 80 ASP A CA 1
ATOM 605 C C . ASP A 1 80 ? 10.360 -12.167 -7.648 1.00 84.12 80 ASP A C 1
ATOM 607 O O . ASP A 1 80 ? 10.935 -11.111 -7.384 1.00 84.12 80 ASP A O 1
ATOM 611 N N . LEU A 1 81 ? 9.419 -12.695 -6.871 1.00 83.31 81 LEU A N 1
ATOM 612 C CA . LEU A 1 81 ? 9.016 -12.148 -5.573 1.00 83.31 81 LEU A CA 1
ATOM 613 C C . LEU A 1 81 ? 9.527 -13.019 -4.413 1.00 83.31 81 LEU A C 1
ATOM 615 O O . LEU A 1 81 ? 9.070 -12.885 -3.279 1.00 83.31 81 LEU A O 1
ATOM 619 N N . THR A 1 82 ? 10.457 -13.933 -4.692 1.00 86.19 82 THR A N 1
ATOM 620 C CA . THR A 1 82 ? 11.177 -14.685 -3.662 1.00 86.19 82 THR A CA 1
ATOM 621 C C . THR A 1 82 ? 11.949 -13.708 -2.773 1.00 86.19 82 THR A C 1
ATOM 623 O O . THR A 1 82 ? 12.531 -12.741 -3.262 1.00 86.19 82 THR A O 1
ATOM 626 N N . ASP A 1 83 ? 11.904 -13.930 -1.459 1.00 83.38 83 ASP A N 1
ATOM 627 C CA . ASP A 1 83 ? 12.587 -13.116 -0.444 1.00 83.38 83 ASP A CA 1
ATOM 628 C C . ASP A 1 83 ? 12.223 -11.619 -0.436 1.00 83.38 83 ASP A C 1
ATOM 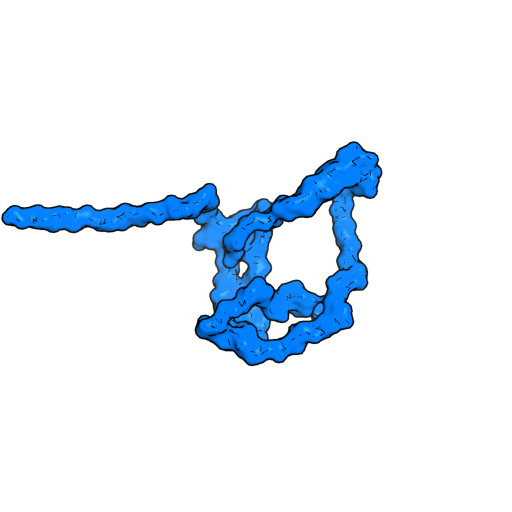630 O O . ASP A 1 83 ? 12.926 -10.806 0.158 1.00 83.38 83 ASP A O 1
ATOM 634 N N . THR A 1 84 ? 11.083 -11.230 -1.021 1.00 83.12 84 THR A N 1
ATOM 635 C CA . THR A 1 84 ? 10.547 -9.862 -0.888 1.00 83.12 84 THR A CA 1
ATOM 636 C C . THR A 1 84 ? 9.684 -9.681 0.364 1.00 83.12 84 THR A C 1
ATOM 638 O O . THR A 1 84 ? 8.931 -8.711 0.461 1.00 83.12 84 THR A O 1
ATOM 641 N N . MET A 1 85 ? 9.738 -10.635 1.298 1.00 81.56 85 MET A N 1
ATOM 642 C CA . MET A 1 85 ? 9.074 -10.519 2.595 1.00 81.56 85 MET A CA 1
ATOM 643 C C . MET A 1 85 ? 9.737 -9.407 3.426 1.00 81.56 85 MET A C 1
ATOM 645 O O . MET A 1 85 ? 10.938 -9.166 3.277 1.00 81.56 85 MET A O 1
ATOM 649 N N . PRO A 1 86 ? 8.985 -8.692 4.278 1.00 80.00 86 PRO A N 1
ATOM 650 C CA . PRO A 1 86 ? 9.571 -7.665 5.129 1.00 80.00 86 PRO A CA 1
ATOM 651 C C . PRO A 1 86 ? 10.615 -8.280 6.072 1.00 80.00 86 PRO A C 1
ATOM 653 O O . PRO A 1 86 ? 10.423 -9.383 6.579 1.00 80.00 86 PRO A O 1
ATOM 656 N N . ALA A 1 87 ? 11.709 -7.551 6.317 1.00 85.19 87 ALA A N 1
ATOM 657 C CA . ALA A 1 87 ? 12.778 -8.001 7.213 1.00 85.19 87 ALA A CA 1
ATOM 658 C C . ALA A 1 87 ? 12.294 -8.183 8.663 1.00 85.19 87 ALA A C 1
ATOM 660 O O . ALA A 1 87 ? 12.766 -9.074 9.362 1.00 85.19 87 ALA A O 1
ATOM 661 N N . ASP A 1 88 ? 11.322 -7.367 9.076 1.00 84.44 88 ASP A N 1
ATOM 662 C CA . ASP A 1 88 ? 10.695 -7.410 10.390 1.00 84.44 88 ASP A CA 1
ATOM 663 C C . ASP A 1 88 ? 9.170 -7.292 10.252 1.00 84.44 88 ASP A C 1
ATOM 665 O O . ASP A 1 88 ? 8.680 -6.524 9.411 1.00 84.44 88 ASP A O 1
ATOM 669 N N . PRO A 1 89 ? 8.393 -7.999 11.089 1.00 78.81 89 PRO A N 1
ATOM 670 C CA . PRO A 1 89 ? 6.955 -7.801 11.150 1.00 78.81 89 PRO A CA 1
ATOM 671 C C . PRO A 1 89 ? 6.629 -6.399 11.694 1.00 78.81 89 PRO A C 1
ATOM 673 O O . PRO A 1 89 ? 7.146 -5.959 12.720 1.00 78.81 89 PRO A O 1
ATOM 676 N N . LEU A 1 90 ? 5.741 -5.692 10.998 1.00 79.38 90 LEU A N 1
ATOM 677 C CA . LEU A 1 90 ? 5.228 -4.368 11.356 1.00 79.38 90 LEU A CA 1
ATOM 678 C C . LEU A 1 90 ? 3.840 -4.466 12.007 1.00 79.38 90 LEU A C 1
ATOM 680 O O . LEU A 1 90 ? 2.884 -4.928 11.388 1.00 79.38 90 LEU A O 1
ATOM 684 N N . GLY A 1 91 ? 3.705 -3.938 13.224 1.00 80.62 91 GLY A N 1
ATOM 685 C CA . GLY A 1 91 ? 2.421 -3.897 13.930 1.00 80.62 91 GLY A CA 1
ATOM 686 C C . GLY A 1 91 ? 1.888 -5.284 14.346 1.00 80.62 91 GLY A C 1
ATOM 687 O O . GLY A 1 91 ? 2.670 -6.226 14.470 1.00 80.62 91 GLY A O 1
ATOM 688 N N . PRO A 1 92 ? 0.572 -5.415 14.614 1.00 82.88 92 PRO A N 1
ATOM 689 C CA . PRO A 1 92 ? -0.449 -4.375 14.476 1.00 82.88 92 PRO A CA 1
ATOM 690 C C . PRO A 1 92 ? -0.311 -3.263 15.523 1.00 82.88 92 PRO A C 1
ATOM 692 O O . PRO A 1 92 ? 0.021 -3.513 16.680 1.00 82.88 92 PRO A O 1
ATOM 695 N N . TYR A 1 93 ? -0.619 -2.026 15.124 1.00 86.12 93 TYR A N 1
ATOM 696 C CA . TYR A 1 93 ? -0.706 -0.881 16.035 1.00 86.12 93 TYR A CA 1
ATOM 697 C C . TYR A 1 93 ? -2.166 -0.423 16.187 1.00 86.12 93 TYR A C 1
ATOM 699 O O . TYR A 1 93 ? -2.870 -0.337 15.179 1.00 86.12 93 TYR A O 1
ATOM 707 N N . PRO A 1 94 ? -2.648 -0.086 17.402 1.00 86.81 94 PRO A N 1
ATOM 708 C CA . PRO A 1 94 ? -4.046 0.303 17.625 1.00 86.81 94 PRO A CA 1
ATOM 709 C C . PRO A 1 94 ? -4.536 1.459 16.741 1.00 86.81 94 PRO A C 1
ATOM 711 O O . PRO A 1 94 ? -5.695 1.482 16.338 1.00 86.81 94 PRO A O 1
ATOM 714 N N . GLN A 1 95 ? -3.646 2.389 16.387 1.00 87.56 95 GLN A N 1
ATOM 715 C CA . GLN A 1 95 ? -3.950 3.554 15.549 1.00 87.56 95 GLN A CA 1
ATOM 716 C C . GLN A 1 95 ? -4.377 3.170 14.125 1.00 87.56 95 GLN A C 1
ATOM 718 O O . GLN A 1 95 ? -5.019 3.960 13.442 1.00 87.56 95 GLN A O 1
ATOM 723 N N . TRP A 1 96 ? -4.050 1.960 13.666 1.00 86.38 96 TRP A N 1
ATOM 724 C CA . TRP A 1 96 ? -4.456 1.459 12.351 1.00 86.38 96 TRP A CA 1
ATOM 725 C C . TRP A 1 96 ? -5.954 1.148 12.264 1.00 86.38 96 TRP A C 1
ATOM 727 O O . TRP A 1 96 ? -6.522 1.144 11.172 1.00 86.38 96 TRP A O 1
ATOM 737 N N . ALA A 1 97 ? -6.592 0.909 13.412 1.00 88.81 97 ALA A N 1
ATOM 738 C CA . ALA A 1 97 ? -8.023 0.656 13.535 1.00 88.81 97 ALA A CA 1
ATOM 739 C C . ALA A 1 97 ? -8.803 1.871 14.078 1.00 88.81 97 ALA A C 1
ATOM 741 O O . ALA A 1 97 ? -10.004 1.775 14.320 1.00 88.81 97 ALA A O 1
ATOM 742 N N . ASP A 1 98 ? -8.149 3.019 14.273 1.00 90.38 98 ASP A N 1
ATOM 743 C CA . ASP A 1 98 ? -8.830 4.243 14.695 1.00 90.38 98 ASP A CA 1
ATOM 744 C C . ASP A 1 98 ? -9.378 4.998 13.470 1.00 90.38 98 ASP A C 1
ATOM 746 O O . ASP A 1 98 ? -8.594 5.514 12.669 1.00 90.38 98 ASP A O 1
ATOM 750 N N . PRO A 1 99 ? -10.711 5.116 13.310 1.00 88.75 99 PRO A N 1
ATOM 751 C CA . PRO A 1 99 ? -11.308 5.827 12.182 1.00 88.75 99 PRO A CA 1
ATOM 752 C C . PRO A 1 99 ? -11.033 7.340 12.188 1.00 88.75 99 PRO A C 1
ATOM 754 O O . PRO A 1 99 ? -11.273 7.992 11.174 1.00 88.75 99 PRO A O 1
ATOM 757 N N . ASN A 1 100 ? -10.547 7.906 13.299 1.00 90.38 100 ASN A N 1
ATOM 758 C CA . ASN A 1 100 ? -10.206 9.327 13.408 1.00 90.38 100 ASN A CA 1
ATOM 759 C C . ASN A 1 100 ? -8.727 9.620 13.110 1.00 90.38 100 ASN A C 1
ATOM 761 O O . ASN A 1 100 ? -8.323 10.783 13.098 1.00 90.38 100 ASN A O 1
ATOM 765 N N . SER A 1 101 ? -7.922 8.585 12.869 1.00 86.75 101 SER A N 1
ATOM 766 C CA . SER A 1 101 ? -6.496 8.706 12.583 1.00 86.75 101 SER A CA 1
ATOM 767 C C . SER A 1 101 ? -6.221 8.622 11.080 1.00 86.75 101 SER A C 1
ATOM 769 O O . SER A 1 101 ? -6.826 7.836 10.353 1.00 86.75 101 SER A O 1
ATOM 771 N N . ILE A 1 102 ? -5.267 9.424 10.600 1.00 83.56 102 ILE A N 1
ATOM 772 C CA . ILE A 1 102 ? -4.739 9.303 9.235 1.00 83.56 102 ILE A CA 1
ATOM 773 C C . ILE A 1 102 ? -3.496 8.423 9.289 1.00 83.56 102 ILE A C 1
ATOM 775 O O . ILE A 1 102 ? -2.558 8.712 10.030 1.00 83.56 102 ILE A O 1
ATOM 779 N N . VAL A 1 103 ? -3.467 7.375 8.468 1.00 80.94 103 VAL A N 1
ATOM 780 C CA . VAL A 1 103 ? -2.309 6.486 8.357 1.00 80.94 103 VAL A CA 1
ATOM 781 C C . VAL A 1 103 ? -1.537 6.806 7.077 1.00 80.94 103 VAL A C 1
ATOM 783 O O . VAL A 1 103 ? -2.111 6.848 5.992 1.00 80.94 103 VAL A O 1
ATOM 786 N N . ALA A 1 104 ? -0.230 7.044 7.203 1.00 82.06 104 ALA A N 1
ATOM 787 C CA . ALA A 1 104 ? 0.633 7.390 6.070 1.00 82.06 104 ALA A CA 1
ATOM 788 C C . ALA A 1 104 ? 1.014 6.181 5.190 1.00 82.06 104 ALA A C 1
ATOM 790 O O . ALA A 1 104 ? 1.319 6.351 4.013 1.00 82.06 104 ALA A O 1
ATOM 791 N N . MET A 1 105 ? 1.006 4.970 5.752 1.00 81.00 105 MET A N 1
ATOM 792 C CA . MET A 1 105 ? 1.323 3.715 5.061 1.00 81.00 105 MET A CA 1
ATOM 793 C C . MET A 1 105 ? 0.199 2.706 5.293 1.00 81.00 105 MET A C 1
ATOM 795 O O . MET A 1 105 ? -0.314 2.638 6.406 1.00 81.00 105 MET A O 1
ATOM 799 N N . ASP A 1 106 ? -0.188 1.930 4.272 1.00 85.19 106 ASP A N 1
ATOM 800 C CA . ASP A 1 106 ? -1.229 0.908 4.454 1.00 85.19 106 ASP A CA 1
ATOM 801 C C . ASP A 1 106 ? -0.744 -0.149 5.459 1.00 85.19 106 ASP A C 1
ATOM 803 O O . ASP A 1 106 ? 0.245 -0.834 5.177 1.00 85.19 106 ASP A O 1
ATOM 807 N N . PRO A 1 107 ? -1.431 -0.316 6.601 1.00 79.25 107 PRO A N 1
ATOM 808 C CA . PRO A 1 107 ? -1.006 -1.226 7.660 1.00 79.25 107 PRO A CA 1
ATOM 809 C C . PRO A 1 107 ? -0.913 -2.698 7.253 1.00 79.25 107 PRO A C 1
ATOM 811 O O . PRO A 1 107 ? -0.190 -3.467 7.875 1.00 79.25 107 PRO A O 1
ATOM 814 N N . PHE A 1 108 ? -1.608 -3.089 6.186 1.00 83.06 108 PHE A N 1
ATOM 815 C CA . PHE A 1 108 ? -1.620 -4.470 5.702 1.00 83.06 108 PHE A CA 1
ATOM 816 C C . PHE A 1 108 ? -0.892 -4.643 4.361 1.00 83.06 108 PHE A C 1
ATOM 818 O O . PHE A 1 108 ? -0.932 -5.715 3.767 1.00 83.06 108 PHE A O 1
ATOM 825 N N . GLY A 1 109 ? -0.241 -3.590 3.853 1.00 79.12 109 GLY A N 1
ATOM 826 C CA . GLY A 1 109 ? 0.428 -3.629 2.551 1.00 79.12 109 GLY A CA 1
ATOM 827 C C . GLY A 1 109 ? 1.762 -4.379 2.563 1.00 79.12 109 GLY A C 1
ATOM 828 O O . GLY A 1 109 ? 2.177 -4.892 1.528 1.00 79.12 109 GLY A O 1
ATOM 829 N N . ALA A 1 110 ? 2.430 -4.441 3.719 1.00 73.69 110 ALA A N 1
ATOM 830 C CA . ALA A 1 110 ? 3.743 -5.075 3.870 1.00 73.69 110 ALA A CA 1
ATOM 831 C C . ALA A 1 110 ? 3.669 -6.544 4.323 1.00 73.69 110 ALA A C 1
ATOM 833 O O . ALA A 1 110 ? 4.597 -7.305 4.074 1.00 73.69 110 ALA A O 1
ATOM 834 N N . ILE A 1 111 ? 2.575 -6.946 4.975 1.00 71.81 111 ILE A N 1
ATOM 835 C CA . ILE A 1 111 ? 2.397 -8.281 5.558 1.00 71.81 111 ILE A CA 1
ATOM 836 C C . ILE A 1 111 ? 1.199 -8.924 4.866 1.00 71.81 111 ILE A C 1
ATOM 838 O O . ILE A 1 111 ? 0.056 -8.750 5.279 1.00 71.81 111 ILE A O 1
ATOM 842 N N . VAL A 1 112 ? 1.466 -9.596 3.746 1.00 64.25 112 VAL A N 1
ATOM 843 C CA . VAL A 1 112 ? 0.430 -10.186 2.875 1.00 64.25 112 VAL A CA 1
ATOM 844 C C . VAL A 1 112 ? 0.407 -11.718 2.971 1.00 64.25 112 VAL A C 1
ATOM 846 O O . VAL A 1 112 ? -0.415 -12.363 2.326 1.00 64.25 112 VAL A O 1
ATOM 849 N N . VAL A 1 113 ? 1.317 -12.302 3.756 1.00 56.31 113 VAL A N 1
ATOM 850 C CA . VAL A 1 113 ? 1.561 -13.747 3.818 1.00 56.31 113 VAL A CA 1
ATOM 851 C C . VAL A 1 113 ? 1.645 -14.189 5.280 1.00 56.31 113 VAL A C 1
ATOM 853 O O . VAL A 1 113 ? 2.442 -13.633 6.034 1.00 56.31 113 VAL A O 1
ATOM 856 N N . GLU A 1 114 ? 0.832 -15.183 5.635 1.00 50.31 114 GLU A N 1
ATOM 857 C CA . GLU A 1 114 ? 0.993 -16.101 6.774 1.00 50.31 114 GLU A CA 1
ATOM 858 C C . GLU A 1 114 ? 0.848 -17.531 6.241 1.00 50.31 114 GLU A C 1
ATOM 860 O O . GLU A 1 114 ? -0.041 -17.742 5.377 1.00 50.31 114 GLU A O 1
#